Protein AF-W6THA4-F1 (afdb_monomer_lite)

pLDDT: mean 89.19, std 7.7, range [54.91, 97.44]

Sequence (70 aa):
MNLDDIDVVSHQKHEFISKFDFIENLEIVEDVNIGKGGCIIETDFGEIDARISSQLDRIEERFKNFSSIF

Radius of gyration: 15.77 Å; chains: 1; bounding box: 32×27×43 Å

Organism: NCBI:txid1432657

Structure (mmCIF, N/CA/C/O ba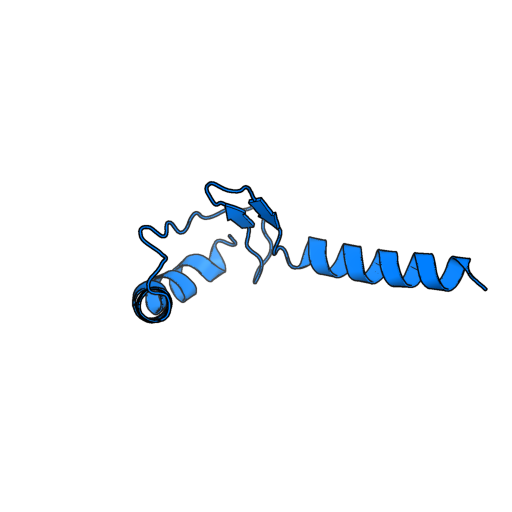ckbone):
data_AF-W6THA4-F1
#
_entry.id   AF-W6THA4-F1
#
loop_
_atom_site.group_PDB
_atom_site.id
_atom_site.type_symbol
_atom_site.label_atom_id
_atom_site.label_alt_id
_atom_site.label_comp_id
_atom_site.label_asym_id
_atom_site.label_entity_id
_atom_site.label_seq_id
_atom_site.pdbx_PDB_ins_code
_atom_site.Cartn_x
_atom_site.Cartn_y
_atom_site.Cartn_z
_atom_site.occupancy
_atom_site.B_iso_or_equiv
_atom_site.auth_seq_id
_atom_site.auth_comp_id
_atom_site.auth_asym_id
_atom_site.auth_atom_id
_atom_site.pdbx_PDB_model_num
ATOM 1 N N . MET A 1 1 ? -5.802 -5.241 -0.190 1.00 91.38 1 MET A N 1
ATOM 2 C CA . MET A 1 1 ? -4.424 -5.794 -0.078 1.00 91.38 1 MET A CA 1
ATOM 3 C C . MET A 1 1 ? -4.457 -7.307 -0.250 1.00 91.38 1 MET A C 1
ATOM 5 O O . MET A 1 1 ? -5.547 -7.859 -0.219 1.00 91.38 1 MET A O 1
ATOM 9 N N . ASN A 1 2 ? -3.326 -7.978 -0.491 1.00 93.69 2 ASN A N 1
ATOM 10 C CA . ASN A 1 2 ? -3.344 -9.416 -0.795 1.00 93.69 2 ASN A CA 1
ATOM 11 C C . ASN A 1 2 ? -3.955 -10.256 0.346 1.00 93.69 2 ASN A C 1
ATOM 13 O O . ASN A 1 2 ? -3.704 -9.975 1.516 1.00 93.69 2 ASN A O 1
ATOM 17 N N . LEU A 1 3 ? -4.714 -11.298 -0.015 1.00 88.62 3 LEU A N 1
ATOM 18 C CA . LEU A 1 3 ? -5.389 -12.209 0.920 1.00 88.62 3 LEU A CA 1
ATOM 19 C C . LEU A 1 3 ? -4.424 -12.853 1.928 1.00 88.62 3 LEU A C 1
ATOM 21 O O . LEU A 1 3 ? -4.710 -12.887 3.120 1.00 88.62 3 LEU A O 1
ATOM 25 N N . ASP A 1 4 ? -3.262 -13.315 1.463 1.00 90.81 4 ASP A N 1
ATOM 26 C CA . ASP A 1 4 ? -2.300 -14.041 2.300 1.00 90.81 4 ASP A CA 1
ATOM 27 C C . ASP A 1 4 ? -1.617 -13.126 3.335 1.00 90.81 4 ASP A C 1
ATOM 29 O O . ASP A 1 4 ? -0.997 -13.612 4.282 1.00 90.81 4 ASP A O 1
ATOM 33 N N . ASP A 1 5 ? -1.740 -11.806 3.170 1.00 89.31 5 ASP A N 1
ATOM 34 C CA . ASP A 1 5 ? -1.159 -10.804 4.063 1.00 89.31 5 ASP A CA 1
ATOM 35 C C . ASP A 1 5 ? -2.166 -10.301 5.117 1.00 89.31 5 ASP A C 1
ATOM 37 O O . ASP A 1 5 ? -1.768 -9.638 6.080 1.00 89.31 5 ASP A O 1
ATOM 41 N N . ILE A 1 6 ? -3.462 -10.617 4.975 1.00 87.81 6 ILE A N 1
ATOM 42 C CA . ILE A 1 6 ? -4.534 -10.108 5.849 1.00 87.81 6 ILE A CA 1
ATOM 43 C C . ILE A 1 6 ? -4.307 -10.513 7.297 1.00 87.81 6 ILE A C 1
ATOM 45 O O . ILE A 1 6 ? -4.349 -9.657 8.183 1.00 87.81 6 ILE A O 1
ATOM 49 N N . ASP A 1 7 ? -4.037 -11.794 7.542 1.00 88.06 7 ASP A N 1
ATOM 50 C CA . ASP A 1 7 ? -3.850 -12.300 8.897 1.00 88.06 7 ASP A CA 1
ATOM 51 C C . ASP A 1 7 ? -2.643 -11.631 9.551 1.00 88.06 7 ASP A C 1
ATOM 53 O O . ASP A 1 7 ? -2.739 -11.110 10.661 1.00 88.06 7 ASP A O 1
ATOM 57 N N . VAL A 1 8 ? -1.513 -11.577 8.846 1.00 88.06 8 VAL A N 1
ATOM 58 C CA . VAL A 1 8 ? -0.261 -11.012 9.367 1.00 88.06 8 VAL A CA 1
ATOM 59 C C . VAL A 1 8 ? -0.444 -9.548 9.764 1.00 88.06 8 VAL A C 1
ATOM 61 O O . VAL A 1 8 ? -0.079 -9.154 10.874 1.00 88.06 8 VAL A O 1
ATOM 64 N N . VAL A 1 9 ? -1.050 -8.744 8.888 1.00 87.12 9 VAL A N 1
ATOM 65 C CA . VAL A 1 9 ? -1.236 -7.311 9.141 1.00 87.12 9 VAL A CA 1
ATOM 66 C C . VAL A 1 9 ? -2.324 -7.063 10.183 1.00 87.12 9 VAL A C 1
ATOM 68 O O . VAL A 1 9 ? -2.154 -6.196 11.040 1.00 87.12 9 VAL A O 1
ATOM 71 N N . SER A 1 10 ? -3.390 -7.864 10.207 1.00 86.31 10 SER A N 1
ATOM 72 C CA . SER A 1 10 ? -4.440 -7.756 11.228 1.00 86.31 10 SER A CA 1
ATOM 73 C C . SER A 1 10 ? -3.909 -8.022 12.639 1.00 86.31 10 SER A C 1
ATOM 75 O O . SER A 1 10 ? -4.271 -7.299 13.568 1.00 86.31 10 SER A O 1
ATOM 77 N N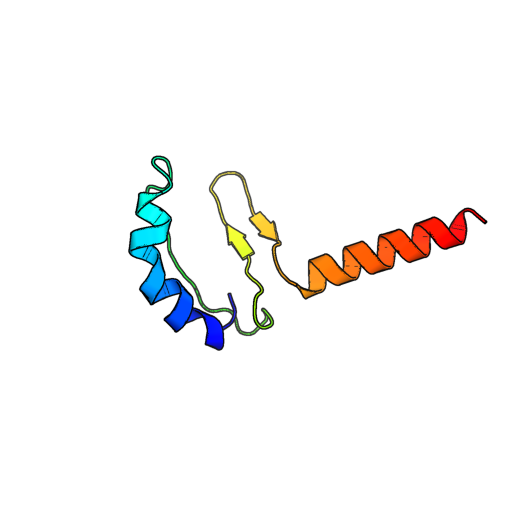 . HIS A 1 11 ? -2.994 -8.984 12.810 1.00 86.50 11 HIS A N 1
ATOM 78 C CA . HIS A 1 11 ? -2.367 -9.257 14.110 1.00 86.50 11 HIS A CA 1
ATOM 79 C C . HIS A 1 11 ? -1.467 -8.110 14.596 1.00 86.50 11 HIS A 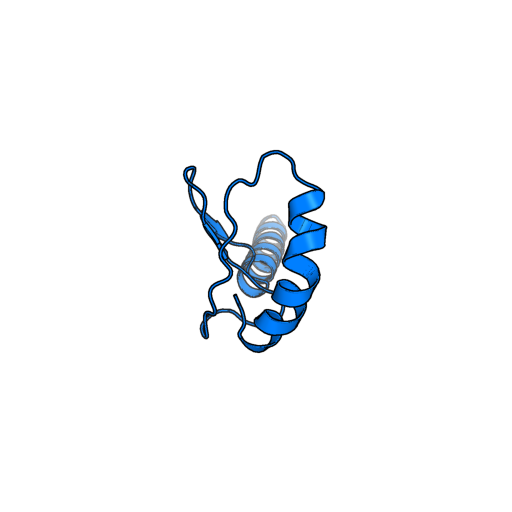C 1
ATOM 81 O O . HIS A 1 11 ? -1.352 -7.890 15.800 1.00 86.50 11 HIS A O 1
ATOM 87 N N . GLN A 1 12 ? -0.846 -7.359 13.682 1.00 83.75 12 GLN A N 1
ATOM 88 C CA . GLN A 1 12 ? 0.022 -6.222 14.022 1.00 83.75 12 GLN A CA 1
ATOM 89 C C . GLN A 1 12 ? -0.707 -4.874 14.043 1.00 83.75 12 GLN A C 1
ATOM 91 O O . GLN A 1 12 ? -0.147 -3.871 14.491 1.00 83.75 12 GLN A O 1
ATOM 96 N N . LYS A 1 13 ? -1.970 -4.843 13.605 1.00 82.75 13 LYS A N 1
ATOM 97 C CA . LYS A 1 13 ? -2.784 -3.636 13.439 1.00 82.75 13 LYS A CA 1
ATOM 98 C C . LYS A 1 13 ? -2.802 -2.748 14.682 1.00 82.75 13 LYS A C 1
ATOM 100 O O . LYS A 1 13 ? -2.587 -1.546 14.573 1.00 82.75 13 LYS A O 1
ATOM 105 N N . HIS A 1 14 ? -3.040 -3.328 15.859 1.00 79.19 14 HIS A N 1
ATOM 106 C CA . HIS A 1 14 ? -3.122 -2.562 17.107 1.00 79.19 14 HIS A CA 1
ATOM 107 C C . HIS A 1 14 ? -1.805 -1.867 17.463 1.00 79.19 14 HIS A C 1
ATOM 109 O O . HIS A 1 14 ? -1.811 -0.692 17.823 1.00 79.19 14 HIS A O 1
ATOM 115 N N . GLU A 1 15 ? -0.678 -2.569 17.330 1.00 81.88 15 GLU A N 1
ATOM 116 C CA . GLU A 1 15 ? 0.641 -1.986 17.584 1.00 81.88 15 GLU A CA 1
ATOM 117 C C . GLU A 1 15 ? 0.970 -0.911 16.542 1.00 81.88 15 GLU A C 1
ATOM 119 O O . GLU A 1 15 ? 1.505 0.142 16.879 1.00 81.88 15 GLU A O 1
ATOM 124 N N . PHE A 1 16 ? 0.612 -1.145 15.279 1.00 78.88 16 PHE A N 1
ATOM 125 C CA . PHE A 1 16 ? 0.844 -0.196 14.198 1.00 78.88 16 PHE A CA 1
ATOM 126 C C . PHE A 1 16 ? 0.057 1.105 14.394 1.00 78.88 16 PHE A C 1
ATOM 128 O O . PHE A 1 16 ? 0.662 2.171 14.384 1.00 78.88 16 PHE A O 1
ATOM 135 N N . ILE A 1 17 ? -1.253 1.032 14.659 1.00 77.44 17 ILE A N 1
ATOM 136 C CA . ILE A 1 17 ? -2.095 2.215 14.924 1.00 77.44 17 ILE A CA 1
ATOM 137 C C . ILE A 1 17 ? -1.583 2.980 16.146 1.00 77.44 17 ILE A C 1
ATOM 139 O O . ILE A 1 17 ? -1.513 4.202 16.110 1.00 77.44 17 ILE A O 1
ATOM 143 N N . SER A 1 18 ? -1.144 2.281 17.200 1.00 81.12 18 SER A N 1
ATOM 144 C CA . SER A 1 18 ? -0.622 2.936 18.408 1.00 81.12 18 SER A CA 1
ATOM 145 C C . SER A 1 18 ? 0.623 3.804 18.173 1.00 81.12 18 SER A C 1
ATOM 147 O O . SER A 1 18 ? 0.972 4.608 19.031 1.00 81.12 18 SER A O 1
ATOM 149 N N . LYS A 1 19 ? 1.300 3.655 17.024 1.00 84.50 19 LYS A N 1
ATOM 150 C CA . LYS A 1 19 ? 2.464 4.466 16.636 1.00 84.50 19 LYS A CA 1
ATOM 151 C C . LYS A 1 19 ? 2.086 5.753 15.897 1.00 84.50 19 LYS A C 1
ATOM 153 O O . LYS A 1 19 ? 2.967 6.579 15.668 1.00 84.50 19 LYS A O 1
ATOM 158 N N . PHE A 1 20 ? 0.822 5.923 15.508 1.00 80.62 20 PHE A N 1
ATOM 159 C CA . PHE A 1 20 ? 0.360 7.057 14.714 1.00 80.62 20 PHE A CA 1
ATOM 160 C C . PHE A 1 20 ? -0.875 7.700 15.349 1.00 80.62 20 PHE A C 1
ATOM 162 O O . PHE A 1 20 ? -1.994 7.224 15.183 1.00 80.62 20 PHE A O 1
ATOM 169 N N . ASP A 1 21 ? -0.677 8.843 16.005 1.00 78.25 21 ASP A N 1
ATOM 170 C CA . ASP A 1 21 ? -1.734 9.562 16.735 1.00 78.25 21 ASP A CA 1
ATOM 171 C C . ASP A 1 21 ? -2.858 10.126 15.840 1.00 78.25 21 ASP A C 1
ATOM 173 O O . ASP A 1 21 ? -3.890 10.559 16.343 1.00 78.25 21 ASP A O 1
ATOM 177 N N . PHE A 1 22 ? -2.666 10.153 14.518 1.00 80.56 22 PHE A N 1
ATOM 178 C CA . PHE A 1 22 ? -3.604 10.742 13.554 1.00 80.56 22 PHE A CA 1
ATOM 179 C C . PHE A 1 22 ? -4.489 9.716 12.831 1.00 80.56 22 PHE A C 1
ATOM 181 O O . PHE A 1 22 ? -5.357 10.106 12.053 1.00 80.56 22 PHE A O 1
ATOM 1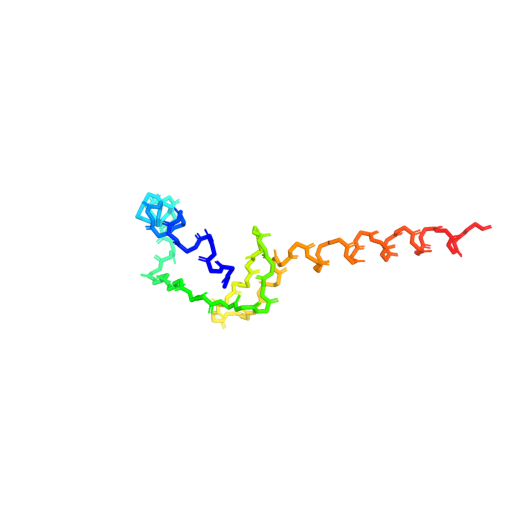88 N N . ILE A 1 23 ? -4.263 8.412 13.028 1.00 82.12 23 ILE A N 1
ATOM 189 C CA . ILE A 1 23 ? -5.070 7.370 12.383 1.00 82.12 23 ILE A CA 1
ATOM 190 C C . ILE A 1 23 ? -6.293 7.099 13.263 1.00 82.12 23 ILE A C 1
ATOM 192 O O . ILE A 1 23 ? -6.217 6.337 14.223 1.00 82.12 23 ILE A O 1
ATOM 196 N N . GLU A 1 24 ? -7.425 7.722 12.934 1.00 79.00 24 GLU A N 1
ATOM 197 C CA . GLU A 1 24 ? -8.679 7.531 13.678 1.00 79.00 24 GLU A CA 1
ATOM 198 C C . GLU A 1 24 ? -9.321 6.169 13.393 1.00 79.00 24 GLU A C 1
ATOM 200 O O . GLU A 1 24 ? -9.770 5.481 14.308 1.00 79.00 24 GLU A O 1
ATOM 205 N N . ASN A 1 25 ? -9.341 5.762 12.121 1.00 82.25 25 ASN A N 1
ATOM 206 C CA . ASN A 1 25 ? -9.916 4.503 11.668 1.00 82.25 25 ASN A CA 1
ATOM 207 C C . ASN A 1 25 ? -9.002 3.862 10.622 1.00 82.25 25 ASN A C 1
ATOM 209 O O . ASN A 1 25 ? -8.559 4.514 9.682 1.00 82.25 25 ASN A O 1
ATOM 213 N N . LEU A 1 26 ? -8.739 2.567 10.785 1.00 86.00 26 LEU A N 1
ATOM 214 C CA . LEU A 1 26 ? -8.027 1.752 9.807 1.00 86.00 26 LEU A CA 1
ATOM 215 C C . LEU A 1 26 ? -8.868 0.516 9.521 1.00 86.00 26 LEU A C 1
ATOM 217 O O . LEU A 1 26 ? -9.114 -0.290 10.423 1.00 86.00 26 LEU A O 1
ATOM 221 N N . GLU A 1 27 ? -9.272 0.342 8.273 1.00 89.50 27 GLU A N 1
ATOM 222 C CA . GLU A 1 27 ? -9.902 -0.875 7.777 1.00 89.50 27 GLU A CA 1
ATOM 223 C C . GLU A 1 27 ? -8.922 -1.604 6.860 1.00 89.50 27 GLU A C 1
ATOM 225 O O . GLU A 1 27 ? -8.184 -0.986 6.097 1.00 89.50 27 GLU A O 1
ATOM 230 N N . ILE A 1 28 ? -8.873 -2.926 6.987 1.00 90.19 28 ILE A N 1
ATOM 231 C CA . ILE A 1 28 ? -8.034 -3.770 6.146 1.00 90.19 28 ILE A CA 1
ATOM 232 C C . ILE A 1 28 ? -8.979 -4.580 5.272 1.00 90.19 28 ILE A C 1
ATOM 234 O O . ILE A 1 28 ? -9.729 -5.406 5.786 1.00 90.19 28 ILE A O 1
ATOM 238 N N . VAL A 1 29 ? -8.931 -4.329 3.965 1.00 92.69 29 VAL A N 1
ATOM 239 C CA . VAL A 1 29 ? -9.793 -4.984 2.977 1.00 92.69 29 VAL A CA 1
ATOM 240 C C . VAL A 1 29 ? -8.941 -5.863 2.069 1.00 92.69 29 VAL A C 1
ATOM 242 O O . VAL A 1 29 ? -7.898 -5.434 1.558 1.00 92.69 29 VAL A O 1
ATOM 245 N N . GLU A 1 30 ? -9.368 -7.107 1.875 1.00 93.25 30 GLU A N 1
ATOM 246 C CA . GLU A 1 30 ? -8.743 -8.032 0.932 1.00 93.25 30 GLU A CA 1
ATOM 247 C C . GLU A 1 30 ? -9.052 -7.654 -0.520 1.00 93.25 30 GLU A C 1
ATOM 249 O O . GLU A 1 30 ? -10.148 -7.218 -0.853 1.00 93.25 30 GLU A O 1
ATOM 254 N N . ASP A 1 31 ? -8.064 -7.816 -1.397 1.00 94.38 31 ASP A N 1
ATOM 255 C CA . ASP A 1 31 ? -8.214 -7.615 -2.834 1.00 94.38 31 ASP A CA 1
ATOM 256 C C . ASP A 1 31 ? -7.360 -8.635 -3.590 1.00 94.38 31 ASP A C 1
ATOM 258 O O . ASP A 1 31 ? -6.128 -8.644 -3.502 1.00 94.38 31 ASP A O 1
ATOM 262 N N . VAL A 1 32 ? -8.037 -9.490 -4.355 1.00 91.94 32 VAL A N 1
ATOM 263 C CA . VAL A 1 32 ? -7.437 -10.564 -5.158 1.00 91.94 32 VAL A CA 1
ATOM 264 C C . VAL A 1 32 ? -6.613 -10.050 -6.338 1.00 91.94 32 VAL A C 1
ATOM 266 O O . VAL A 1 32 ? -5.782 -10.784 -6.868 1.00 91.94 32 VAL A O 1
ATOM 269 N N . ASN A 1 33 ? -6.809 -8.795 -6.746 1.00 93.56 33 ASN A N 1
ATOM 270 C CA . ASN A 1 33 ? -6.043 -8.169 -7.824 1.00 93.56 33 ASN A CA 1
ATOM 271 C C . ASN A 1 33 ? -4.686 -7.642 -7.342 1.00 93.56 33 ASN A C 1
ATOM 273 O O . ASN A 1 33 ? -3.853 -7.229 -8.153 1.00 93.56 33 ASN A O 1
ATOM 277 N N . ILE A 1 34 ? -4.445 -7.643 -6.029 1.00 95.19 34 ILE A N 1
ATOM 278 C CA . ILE A 1 34 ? -3.198 -7.183 -5.432 1.00 95.19 34 ILE A CA 1
ATOM 279 C C . ILE A 1 34 ? -2.304 -8.388 -5.139 1.00 95.19 34 ILE A C 1
ATOM 281 O O . ILE A 1 34 ? -2.660 -9.290 -4.382 1.00 95.19 34 ILE A O 1
ATOM 285 N N . GLY A 1 35 ? -1.112 -8.394 -5.740 1.00 94.81 35 GLY A N 1
ATOM 286 C CA . GLY A 1 35 ? -0.082 -9.394 -5.460 1.00 94.81 35 GLY A CA 1
ATOM 287 C C . GLY A 1 35 ? 0.482 -9.285 -4.038 1.00 94.81 35 GLY A C 1
ATOM 288 O O . GLY A 1 35 ? 0.372 -8.241 -3.393 1.00 94.81 35 GLY A O 1
ATOM 289 N N . LYS A 1 36 ? 1.112 -10.367 -3.564 1.00 94.38 36 LYS A N 1
ATOM 290 C CA . LYS A 1 36 ? 1.721 -10.457 -2.224 1.00 94.38 36 LYS A CA 1
ATOM 291 C C . LYS A 1 36 ? 2.644 -9.280 -1.909 1.00 94.38 36 LYS A C 1
ATOM 293 O O . LYS A 1 36 ? 3.417 -8.847 -2.765 1.00 94.38 36 LYS A O 1
ATOM 298 N N . GLY A 1 37 ? 2.580 -8.798 -0.672 1.00 91.81 37 GLY A N 1
ATOM 299 C CA . GLY A 1 37 ? 3.361 -7.672 -0.162 1.00 91.81 37 GLY A CA 1
ATOM 300 C C . GLY A 1 37 ? 2.913 -6.302 -0.677 1.00 91.81 37 GLY A C 1
ATOM 301 O O . GLY A 1 37 ? 3.504 -5.294 -0.301 1.00 91.81 37 GLY A O 1
ATOM 302 N N . GLY A 1 38 ? 1.899 -6.245 -1.545 1.00 94.19 38 GLY A N 1
ATOM 303 C CA . GLY A 1 38 ? 1.325 -5.005 -2.051 1.00 94.19 38 GLY A CA 1
ATOM 304 C C . GLY A 1 38 ? 0.060 -4.590 -1.302 1.00 94.19 38 GLY A C 1
ATOM 305 O O . GLY A 1 38 ? -0.711 -5.418 -0.808 1.00 94.19 38 GLY A O 1
ATOM 306 N N . CYS A 1 39 ? -0.209 -3.288 -1.295 1.00 95.19 39 CYS A N 1
ATOM 307 C CA . CYS A 1 39 ? -1.484 -2.731 -0.858 1.00 95.19 39 CYS A CA 1
ATOM 308 C C . CYS A 1 39 ? -1.842 -1.467 -1.649 1.00 95.19 39 CYS A C 1
ATOM 310 O O . CYS A 1 39 ? -1.020 -0.906 -2.373 1.00 95.19 39 CYS A O 1
ATOM 312 N N . ILE A 1 40 ? -3.093 -1.049 -1.506 1.00 95.81 40 ILE A N 1
ATOM 313 C CA . ILE A 1 40 ? -3.582 0.276 -1.874 1.00 95.81 40 ILE A CA 1
ATOM 314 C C . ILE A 1 40 ? -4.037 0.918 -0.565 1.00 95.81 40 ILE A C 1
ATOM 316 O O . ILE A 1 40 ? -4.632 0.234 0.271 1.00 95.81 40 ILE A O 1
ATOM 320 N N . ILE A 1 41 ? -3.701 2.191 -0.366 1.00 93.44 41 ILE A N 1
ATOM 321 C CA . ILE A 1 41 ? -4.110 2.956 0.813 1.00 93.44 41 ILE A CA 1
ATOM 322 C C . ILE A 1 41 ? -5.080 4.031 0.346 1.00 93.44 41 ILE A C 1
ATOM 324 O O . ILE A 1 41 ? -4.694 4.940 -0.387 1.00 93.44 41 ILE A O 1
ATOM 328 N N . GLU A 1 42 ? -6.324 3.935 0.794 1.00 93.56 42 GLU A N 1
ATOM 329 C CA . GLU A 1 42 ? -7.351 4.941 0.549 1.00 93.56 42 GLU A CA 1
ATOM 330 C C . GLU A 1 42 ? -7.462 5.866 1.76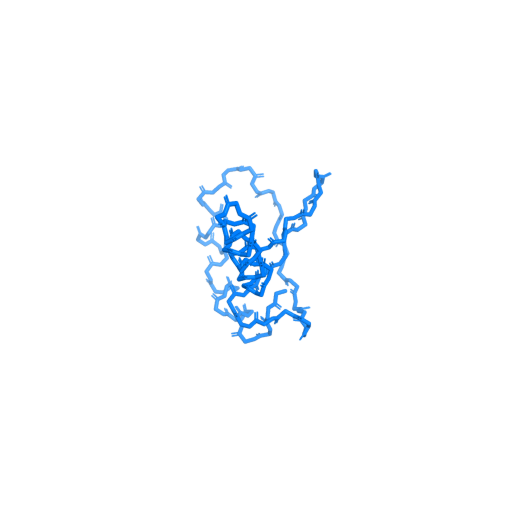0 1.00 93.56 42 GLU A C 1
ATOM 332 O O . GLU A 1 42 ? -7.504 5.425 2.909 1.00 93.56 42 GLU A O 1
ATOM 337 N N . THR A 1 43 ? -7.466 7.168 1.495 1.00 90.81 43 THR A N 1
ATOM 338 C CA . THR A 1 43 ? -7.606 8.229 2.494 1.00 90.81 43 THR A CA 1
ATOM 339 C C . THR A 1 43 ? -8.582 9.279 1.978 1.00 90.81 43 THR A C 1
ATOM 341 O O . THR A 1 43 ? -8.830 9.366 0.774 1.00 90.81 43 THR A O 1
ATOM 344 N N . ASP A 1 44 ? -9.052 10.165 2.853 1.00 89.94 44 ASP A N 1
ATOM 345 C CA . ASP A 1 44 ? -9.923 11.282 2.456 1.00 89.94 44 ASP A CA 1
ATOM 346 C C . ASP A 1 44 ? -9.262 12.249 1.455 1.00 89.94 44 ASP A C 1
ATOM 348 O O . ASP A 1 44 ? -9.941 13.000 0.755 1.00 89.94 44 ASP A O 1
ATOM 352 N N . PHE A 1 45 ? -7.928 12.231 1.367 1.00 90.38 45 PHE A N 1
ATOM 353 C CA . PHE A 1 45 ? -7.148 13.055 0.441 1.00 90.38 45 PHE A CA 1
ATOM 354 C C . PHE A 1 45 ? -6.831 12.346 -0.883 1.00 90.38 45 PHE A C 1
ATOM 356 O O . PHE A 1 45 ? -6.209 12.946 -1.762 1.00 90.38 45 PHE A O 1
ATOM 363 N N . GLY A 1 46 ? -7.258 11.091 -1.037 1.00 93.19 46 GLY A N 1
ATOM 364 C CA . GLY A 1 46 ? -7.067 10.286 -2.236 1.00 93.19 46 GLY A CA 1
ATOM 365 C C . GLY A 1 46 ? -6.434 8.926 -1.963 1.00 93.19 46 GLY A C 1
ATOM 366 O O . GLY A 1 46 ? -6.367 8.447 -0.830 1.00 93.19 46 GLY A O 1
ATOM 367 N N . GLU A 1 47 ? -5.961 8.315 -3.043 1.00 95.38 47 GLU A N 1
ATOM 368 C CA . GLU A 1 47 ? -5.453 6.948 -3.072 1.00 95.38 47 GLU A CA 1
ATOM 369 C C . GLU A 1 47 ? -3.933 6.926 -3.275 1.00 95.38 47 GLU A C 1
ATOM 371 O O . GLU A 1 47 ? -3.378 7.641 -4.116 1.00 95.38 47 GLU A O 1
ATOM 376 N N . ILE A 1 48 ? -3.255 6.070 -2.517 1.00 94.94 48 ILE A N 1
ATOM 377 C CA . ILE A 1 48 ? -1.831 5.790 -2.659 1.00 94.94 48 ILE A CA 1
ATOM 378 C C . ILE A 1 48 ? -1.675 4.353 -3.154 1.00 94.94 48 ILE A C 1
ATOM 380 O O . ILE A 1 48 ? -1.940 3.389 -2.433 1.00 94.94 48 ILE A O 1
ATOM 384 N N . ASP A 1 49 ? -1.171 4.218 -4.379 1.00 96.00 49 ASP A N 1
ATOM 385 C CA . ASP A 1 49 ? -0.809 2.926 -4.954 1.00 96.00 49 ASP A CA 1
ATOM 386 C C . ASP A 1 49 ? 0.566 2.470 -4.442 1.00 96.00 49 ASP A C 1
ATOM 388 O O . ASP A 1 49 ? 1.611 2.980 -4.870 1.00 96.00 49 ASP A O 1
ATOM 392 N N . ALA A 1 50 ? 0.546 1.494 -3.534 1.00 95.56 50 ALA A N 1
ATOM 393 C CA . ALA A 1 50 ? 1.722 0.846 -2.966 1.00 95.56 50 ALA A CA 1
ATOM 394 C C . ALA A 1 50 ? 1.908 -0.597 -3.479 1.00 95.56 50 ALA A C 1
ATOM 396 O O . ALA A 1 50 ? 2.691 -1.362 -2.909 1.00 95.56 50 ALA A O 1
ATOM 397 N N . ARG A 1 51 ? 1.239 -0.995 -4.572 1.00 97.00 51 ARG A N 1
ATOM 398 C CA . ARG A 1 51 ? 1.399 -2.332 -5.164 1.00 97.00 51 ARG A CA 1
ATOM 399 C C . ARG A 1 51 ? 2.839 -2.536 -5.642 1.00 97.00 51 ARG A C 1
ATOM 401 O O . ARG A 1 51 ? 3.419 -1.668 -6.292 1.00 97.00 51 ARG A O 1
ATOM 408 N N . ILE A 1 52 ? 3.411 -3.711 -5.364 1.00 96.62 52 ILE A N 1
ATOM 409 C CA . ILE A 1 52 ? 4.783 -4.057 -5.781 1.00 96.62 52 ILE A CA 1
ATOM 410 C C . ILE A 1 52 ? 4.934 -4.008 -7.305 1.00 96.62 52 ILE A C 1
ATOM 412 O O . ILE A 1 52 ? 5.939 -3.503 -7.798 1.00 96.62 52 ILE A O 1
ATOM 416 N N . SER A 1 53 ? 3.921 -4.461 -8.049 1.00 96.88 53 SER A N 1
ATOM 417 C CA . SER A 1 53 ? 3.897 -4.368 -9.513 1.00 96.88 53 SER A CA 1
ATOM 418 C C . SER A 1 53 ? 4.050 -2.923 -9.988 1.00 96.88 53 SER A C 1
ATOM 420 O O . SER A 1 53 ? 4.969 -2.634 -10.743 1.00 96.88 53 SER A O 1
ATOM 422 N N . SER A 1 54 ? 3.252 -1.995 -9.451 1.00 97.44 54 SER A N 1
ATOM 423 C CA . SER A 1 54 ? 3.319 -0.573 -9.807 1.00 97.44 54 SER A CA 1
ATOM 424 C C . SER A 1 54 ? 4.684 0.043 -9.498 1.00 97.44 54 SER A C 1
ATOM 426 O O . SER A 1 54 ? 5.167 0.905 -10.232 1.00 97.44 54 SER A O 1
ATOM 428 N N . GLN A 1 55 ? 5.329 -0.381 -8.409 1.00 96.81 55 GLN A N 1
ATOM 429 C CA . GLN A 1 55 ? 6.680 0.070 -8.075 1.00 96.81 55 GLN A CA 1
ATOM 430 C C . GLN A 1 55 ? 7.718 -0.456 -9.076 1.00 96.81 55 GLN A C 1
ATOM 432 O O . GLN A 1 55 ? 8.573 0.310 -9.519 1.00 96.81 55 GLN A O 1
ATOM 437 N N . LEU A 1 56 ? 7.630 -1.733 -9.461 1.00 97.31 56 LEU A N 1
ATOM 438 C CA . LEU A 1 56 ? 8.513 -2.338 -10.462 1.00 97.31 56 LEU A CA 1
ATOM 439 C C . LEU A 1 56 ? 8.318 -1.719 -11.849 1.00 97.31 56 LEU A C 1
ATOM 441 O O . LEU A 1 56 ? 9.310 -1.401 -12.500 1.00 97.31 56 LEU A O 1
ATOM 445 N N . ASP A 1 57 ? 7.075 -1.464 -12.257 1.00 97.12 57 ASP A N 1
ATOM 446 C CA . ASP A 1 57 ? 6.753 -0.803 -13.526 1.00 97.12 57 ASP A CA 1
ATOM 447 C C . ASP A 1 57 ? 7.380 0.596 -13.583 1.00 97.12 57 ASP A C 1
ATOM 449 O O . ASP A 1 57 ? 8.033 0.958 -14.562 1.00 97.12 57 ASP A O 1
ATOM 453 N N . ARG A 1 58 ? 7.279 1.369 -12.490 1.00 95.94 58 ARG A N 1
ATOM 454 C CA . ARG A 1 58 ? 7.937 2.683 -12.374 1.00 95.94 58 ARG A CA 1
ATOM 455 C C . ARG A 1 58 ? 9.456 2.569 -12.468 1.00 95.94 58 ARG A C 1
ATOM 457 O O . ARG A 1 58 ? 10.093 3.424 -13.079 1.00 95.94 58 ARG A O 1
ATOM 464 N N . ILE A 1 59 ? 10.057 1.551 -11.854 1.00 96.50 59 ILE A N 1
ATOM 465 C CA . ILE A 1 59 ? 11.503 1.310 -11.953 1.00 96.50 59 ILE A CA 1
ATOM 466 C C . ILE A 1 59 ? 11.886 0.992 -13.406 1.00 96.50 59 ILE A C 1
ATOM 468 O O . ILE A 1 59 ? 12.827 1.588 -13.931 1.00 96.50 59 ILE A O 1
ATOM 472 N N . GLU A 1 60 ? 11.150 0.103 -14.073 1.00 96.50 60 GLU A N 1
ATOM 473 C CA . GLU A 1 60 ? 11.382 -0.258 -15.474 1.00 96.50 60 GLU A CA 1
ATOM 474 C C . GLU A 1 60 ? 11.267 0.966 -16.394 1.00 96.50 60 GLU A C 1
ATOM 476 O O . GLU A 1 60 ? 12.135 1.200 -17.239 1.00 96.50 60 GLU A O 1
ATOM 481 N N . GLU A 1 61 ? 10.239 1.790 -16.199 1.00 96.12 61 GLU A N 1
ATOM 482 C CA . GLU A 1 61 ? 10.041 3.029 -16.947 1.00 96.12 61 GLU A CA 1
ATOM 483 C C . GLU A 1 61 ? 11.230 3.983 -16.773 1.00 96.12 61 GLU A C 1
ATOM 485 O O . GLU A 1 61 ? 11.733 4.548 -17.745 1.00 96.12 61 GLU A O 1
ATOM 490 N N . ARG A 1 62 ? 11.753 4.119 -15.547 1.00 94.94 62 ARG A N 1
ATOM 491 C CA . ARG A 1 62 ? 12.945 4.938 -15.277 1.00 94.94 62 ARG A CA 1
ATOM 492 C C . ARG A 1 62 ? 14.168 4.426 -16.034 1.00 94.94 62 ARG A C 1
ATOM 494 O O . ARG A 1 62 ? 14.908 5.244 -16.579 1.00 94.94 62 ARG A O 1
ATOM 501 N N . PHE A 1 63 ? 14.361 3.110 -16.118 1.00 94.56 63 PHE A N 1
ATOM 502 C CA . PHE A 1 63 ? 15.441 2.523 -16.914 1.00 94.56 63 PHE A CA 1
ATOM 503 C C . PHE A 1 63 ? 15.255 2.758 -18.419 1.00 94.56 63 PHE A C 1
ATOM 505 O O . PHE A 1 63 ? 16.202 3.181 -19.083 1.00 94.56 63 PHE A O 1
ATOM 512 N N . LYS A 1 64 ? 14.045 2.555 -18.959 1.00 93.38 64 LYS A N 1
ATOM 513 C CA . LYS A 1 64 ? 13.729 2.817 -20.378 1.00 93.38 64 LYS A CA 1
ATOM 514 C C . LYS A 1 64 ? 13.972 4.280 -20.748 1.00 93.38 64 LYS A C 1
ATOM 516 O O . LYS A 1 64 ? 14.641 4.567 -21.744 1.00 93.38 64 LYS A O 1
ATOM 521 N N . ASN A 1 65 ? 13.511 5.198 -19.904 1.00 91.31 65 ASN A N 1
ATOM 522 C CA . ASN A 1 65 ? 13.720 6.630 -20.088 1.00 91.31 65 ASN A CA 1
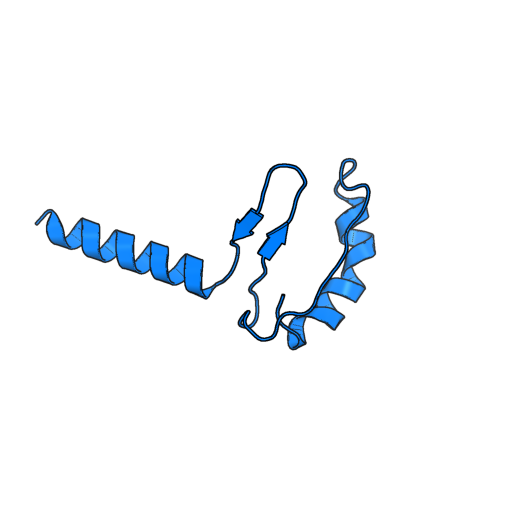ATOM 523 C C . ASN A 1 65 ? 15.209 6.984 -20.050 1.00 91.31 65 ASN A C 1
ATOM 525 O O . ASN A 1 65 ? 15.659 7.747 -20.894 1.00 91.31 65 ASN A O 1
ATOM 529 N N . PHE A 1 66 ? 15.992 6.388 -19.145 1.00 89.12 66 PHE A N 1
ATOM 530 C CA . PHE A 1 66 ? 17.442 6.592 -19.106 1.00 89.12 66 PHE A CA 1
ATOM 531 C C . PHE A 1 66 ? 18.135 6.089 -20.380 1.00 89.12 66 PHE A C 1
ATOM 533 O O . PHE A 1 66 ? 18.964 6.796 -20.945 1.00 89.12 66 PHE A O 1
ATOM 540 N N . SER A 1 67 ? 17.761 4.903 -20.871 1.00 79.62 67 SER A N 1
ATOM 541 C CA . SER A 1 67 ? 18.321 4.338 -22.107 1.00 79.62 67 SER A CA 1
ATOM 542 C C . SER A 1 67 ? 17.981 5.139 -23.364 1.00 79.62 67 SER A C 1
ATOM 544 O O . SER A 1 67 ? 18.720 5.067 -24.332 1.00 79.62 67 SER A O 1
ATOM 546 N N . SER A 1 68 ? 16.899 5.922 -23.340 1.00 76.00 68 SER A N 1
ATOM 547 C CA . SER A 1 68 ? 16.467 6.758 -24.470 1.00 76.00 68 SER A CA 1
ATOM 548 C C . SER A 1 68 ? 17.221 8.096 -24.563 1.00 76.00 68 SER A C 1
ATOM 550 O O . SER A 1 68 ? 16.971 8.874 -25.480 1.00 76.00 68 SER A O 1
ATOM 552 N N . ILE A 1 69 ? 18.094 8.397 -23.592 1.00 69.06 69 ILE A N 1
ATOM 553 C CA . ILE A 1 69 ? 18.891 9.636 -23.523 1.00 69.06 69 ILE A CA 1
ATOM 554 C C . ILE A 1 69 ? 20.309 9.424 -24.102 1.00 69.06 69 ILE A C 1
ATOM 556 O O . ILE A 1 69 ? 21.027 10.400 -24.325 1.00 69.06 69 ILE A O 1
ATOM 560 N N . PHE A 1 70 ? 20.700 8.177 -24.385 1.00 54.91 70 PHE A N 1
ATOM 561 C CA . PHE A 1 70 ? 21.968 7.794 -25.025 1.00 54.91 70 PHE A CA 1
ATOM 562 C C . PHE A 1 70 ? 21.715 7.142 -26.386 1.00 54.91 70 PHE A C 1
ATOM 564 O O . PHE A 1 70 ? 22.634 7.214 -27.232 1.00 54.91 70 PHE A O 1
#

Secondary structure (DSSP, 8-state):
--HHHHHHHHHHHHHHHTT-TT---------TTSPTT--EEEETTEEEE--HHHHHHHHHHHHHHHHTT-

Foldseek 3Di:
DAPVCQVVCVVCVVVVVVVPPPCPDDDDDHDNVADPPFDWDQDPVGIDGRGPVVVVVVVVVVVVVVVVVD

InterPro domains:
  IPR018035 Flagellar assembly protein FliH/Type III secretion system HrpE [PF02108] (1-59)
  IPR051472 Type III Secretion System Stator and Flagellar Assembly [PTHR34982] (1-65)